Protein AF-A0A1I6RYQ3-F1 (afdb_monomer_lite)

Foldseek 3Di:
DKEWEWEAEPVVGWIFTADIDDDDPDPVLVVLLVVLVVVRHRPTDDDDDCPLVVSCVSSVHDSVRYDYDYDYDHDD

Organism: NCBI:txid306541

pLDDT: mean 93.82, std 6.18, range [56.81, 97.69]

Structure (mmCIF, N/CA/C/O backbone):
data_AF-A0A1I6RYQ3-F1
#
_entry.id   AF-A0A1I6RYQ3-F1
#
loop_
_atom_site.group_PDB
_atom_site.id
_atom_site.type_symbol
_atom_site.label_atom_id
_atom_site.label_alt_id
_atom_site.label_comp_id
_atom_site.label_asym_id
_atom_site.label_entity_id
_atom_site.label_seq_id
_atom_site.pdbx_PDB_ins_code
_atom_site.Cartn_x
_atom_site.Cartn_y
_atom_site.Cartn_z
_atom_site.o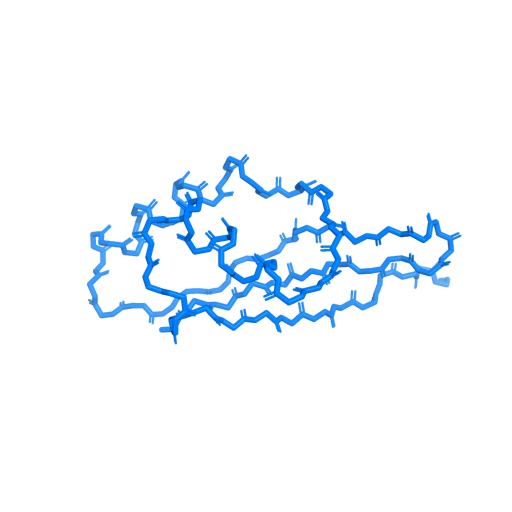ccupancy
_atom_site.B_iso_or_equiv
_atom_site.auth_seq_id
_atom_site.auth_comp_id
_atom_site.auth_asym_id
_atom_site.auth_atom_id
_atom_site.pdbx_PDB_model_num
ATOM 1 N N . MET A 1 1 ? -7.364 10.469 2.438 1.00 91.25 1 MET A N 1
ATOM 2 C CA . MET A 1 1 ? -6.689 9.899 1.264 1.00 91.25 1 MET A CA 1
ATOM 3 C C . MET A 1 1 ? -5.445 9.159 1.723 1.00 91.25 1 MET A C 1
ATOM 5 O O . MET A 1 1 ? -4.869 9.558 2.730 1.00 91.25 1 MET A O 1
ATOM 9 N N . ILE A 1 2 ? -5.064 8.089 1.030 1.00 96.31 2 ILE A N 1
ATOM 10 C CA . ILE A 1 2 ? -3.814 7.352 1.231 1.00 96.31 2 ILE A CA 1
ATOM 11 C C . ILE A 1 2 ? -3.033 7.463 -0.073 1.00 96.31 2 ILE A C 1
ATOM 13 O O . ILE A 1 2 ? -3.475 6.949 -1.095 1.00 96.31 2 ILE A O 1
ATOM 17 N N . ARG A 1 3 ? -1.887 8.128 -0.039 1.00 97.38 3 ARG A N 1
ATOM 18 C CA . ARG A 1 3 ? -1.000 8.302 -1.183 1.00 97.38 3 ARG A CA 1
ATOM 19 C C . ARG A 1 3 ? 0.265 7.491 -0.955 1.00 97.38 3 ARG A C 1
ATOM 21 O O . ARG A 1 3 ? 0.882 7.586 0.105 1.00 97.38 3 ARG A O 1
ATOM 28 N N . ILE A 1 4 ? 0.635 6.672 -1.929 1.00 96.88 4 ILE A N 1
ATOM 29 C CA . ILE A 1 4 ? 1.809 5.805 -1.838 1.00 96.88 4 ILE A CA 1
ATOM 30 C C . ILE A 1 4 ? 2.728 6.109 -3.004 1.00 96.88 4 ILE A C 1
ATOM 32 O O . ILE A 1 4 ? 2.310 6.050 -4.159 1.00 96.88 4 ILE A O 1
ATOM 36 N N . ILE A 1 5 ? 3.978 6.413 -2.674 1.00 96.81 5 ILE A N 1
ATOM 37 C CA . ILE A 1 5 ? 5.023 6.658 -3.657 1.00 96.81 5 ILE A CA 1
ATOM 38 C C . ILE A 1 5 ? 5.716 5.338 -3.970 1.00 96.81 5 ILE A C 1
ATOM 40 O O . ILE A 1 5 ? 6.030 4.541 -3.076 1.00 96.81 5 ILE A O 1
ATOM 44 N N . ILE A 1 6 ? 5.907 5.102 -5.260 1.00 96.50 6 ILE A N 1
ATOM 45 C CA . ILE A 1 6 ? 6.673 3.999 -5.809 1.00 96.50 6 ILE A CA 1
ATOM 46 C C . ILE A 1 6 ? 7.905 4.601 -6.474 1.00 96.50 6 ILE A C 1
ATOM 48 O O . ILE A 1 6 ? 7.786 5.326 -7.454 1.00 96.50 6 ILE A O 1
ATOM 52 N N . ASP A 1 7 ? 9.083 4.279 -5.969 1.00 95.62 7 ASP A N 1
ATOM 53 C CA . ASP A 1 7 ? 10.329 4.608 -6.647 1.00 95.62 7 ASP A CA 1
ATOM 54 C C . ASP A 1 7 ? 10.480 3.721 -7.883 1.00 95.62 7 ASP A C 1
ATOM 56 O O . ASP A 1 7 ? 10.237 2.512 -7.804 1.00 95.62 7 ASP A O 1
ATOM 60 N N . HIS A 1 8 ?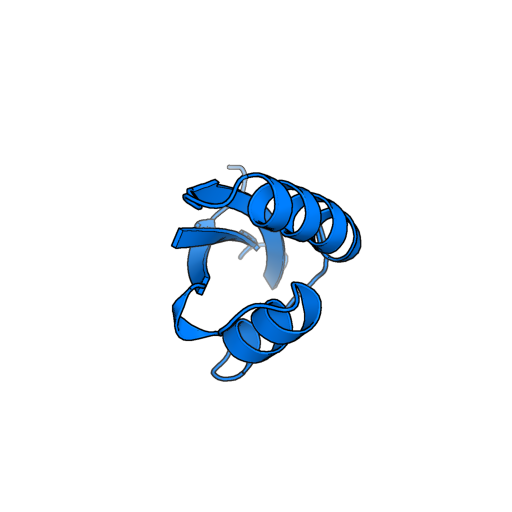 10.923 4.300 -8.992 1.00 95.00 8 HIS A N 1
ATOM 61 C CA . HIS A 1 8 ? 11.348 3.590 -10.189 1.00 95.00 8 HIS A CA 1
ATOM 62 C C . HIS A 1 8 ? 12.803 3.936 -10.507 1.00 95.00 8 HIS A C 1
ATOM 64 O O . HIS A 1 8 ? 13.142 5.113 -10.640 1.00 95.00 8 HIS A O 1
ATOM 70 N N . SER A 1 9 ? 13.648 2.915 -10.636 1.00 93.44 9 SER A N 1
ATOM 71 C CA . SER A 1 9 ? 14.972 3.051 -11.244 1.00 93.44 9 SER A CA 1
ATOM 72 C C . SER A 1 9 ? 14.923 2.472 -12.651 1.00 93.44 9 SER A C 1
ATOM 74 O O . SER A 1 9 ? 14.614 1.289 -12.803 1.00 93.44 9 SER A O 1
ATOM 76 N N . TYR A 1 10 ? 15.211 3.287 -13.667 1.00 87.62 10 TYR A N 1
ATOM 77 C CA . TYR A 1 10 ? 15.367 2.832 -15.046 1.00 87.62 10 TYR A CA 1
ATOM 78 C C . TYR A 1 10 ? 16.740 2.197 -15.279 1.00 87.62 10 TYR A C 1
ATOM 80 O O . TYR A 1 10 ? 16.858 1.369 -16.181 1.00 87.62 10 TYR A O 1
ATOM 88 N N . GLU A 1 11 ? 17.766 2.559 -14.495 1.00 89.31 11 GLU A N 1
ATOM 89 C CA . GLU A 1 11 ? 19.091 1.927 -14.591 1.00 89.31 11 GLU A CA 1
ATOM 90 C C . GLU A 1 11 ? 19.020 0.439 -14.224 1.00 89.31 11 GLU A C 1
ATOM 92 O O . GLU A 1 11 ? 19.491 -0.414 -14.979 1.00 89.31 11 GLU A O 1
ATOM 97 N N . ASP A 1 12 ? 18.370 0.133 -13.100 1.00 88.25 12 ASP A N 1
ATOM 98 C CA . ASP A 1 12 ? 18.242 -1.228 -12.572 1.00 88.25 12 ASP A CA 1
ATOM 99 C C . ASP A 1 12 ? 16.898 -1.910 -12.931 1.00 88.25 12 ASP A C 1
ATOM 101 O O . ASP A 1 12 ? 16.683 -3.068 -12.564 1.00 88.25 12 ASP A O 1
ATOM 105 N N . ASP A 1 13 ? 15.991 -1.208 -13.623 1.00 91.38 13 ASP A N 1
ATOM 106 C CA . ASP A 1 13 ? 14.646 -1.657 -14.043 1.00 91.38 13 ASP A CA 1
ATOM 107 C C . ASP A 1 13 ? 13.817 -2.279 -12.897 1.00 91.38 13 ASP A C 1
ATOM 109 O O . ASP A 1 13 ? 13.375 -3.434 -12.948 1.00 91.38 13 ASP A O 1
ATOM 113 N N . TYR A 1 14 ? 13.609 -1.519 -11.813 1.00 94.00 14 TYR A N 1
ATOM 114 C CA . TYR A 1 14 ? 12.773 -1.965 -10.692 1.00 94.00 14 TYR A CA 1
ATOM 115 C C . TYR A 1 14 ? 11.862 -0.885 -10.121 1.00 94.00 14 TYR A C 1
ATOM 117 O O . TYR A 1 14 ? 12.182 0.301 -10.098 1.00 94.00 14 TYR A O 1
ATOM 125 N N . PHE A 1 15 ? 10.741 -1.345 -9.558 1.00 96.00 15 PHE A N 1
ATOM 126 C CA . PHE A 1 15 ? 9.782 -0.523 -8.829 1.00 96.00 15 PHE A CA 1
ATOM 127 C C . PHE A 1 15 ? 9.738 -0.924 -7.358 1.00 96.00 15 PHE A C 1
ATOM 129 O O . PHE A 1 15 ? 9.653 -2.114 -7.033 1.00 96.00 15 PHE A O 1
ATOM 136 N N . ARG A 1 16 ? 9.733 0.054 -6.455 1.00 96.38 16 ARG A N 1
ATOM 137 C CA . ARG A 1 16 ? 9.766 -0.179 -5.008 1.00 96.38 16 ARG A CA 1
ATOM 138 C C . ARG A 1 16 ? 8.827 0.760 -4.268 1.00 96.38 16 ARG A C 1
ATOM 140 O O . ARG A 1 16 ? 8.860 1.958 -4.487 1.00 96.38 16 ARG A O 1
ATOM 147 N N . ILE A 1 17 ? 8.035 0.239 -3.334 1.00 96.56 17 ILE A N 1
ATOM 148 C CA . ILE A 1 17 ? 7.228 1.087 -2.441 1.00 96.56 17 ILE A CA 1
ATOM 149 C C . ILE A 1 17 ? 8.168 1.884 -1.531 1.00 96.56 17 ILE A C 1
ATOM 151 O O . ILE A 1 17 ? 8.920 1.279 -0.768 1.00 96.56 17 ILE A O 1
ATOM 155 N N . SER A 1 18 ? 8.107 3.211 -1.568 1.00 95.12 18 SER A N 1
ATOM 156 C CA . SER A 1 18 ? 9.070 4.063 -0.865 1.00 95.12 18 SER A CA 1
ATOM 157 C C . SER A 1 18 ? 8.454 4.899 0.240 1.00 95.12 18 SER A C 1
ATOM 159 O O . SER A 1 18 ? 9.002 4.943 1.339 1.00 95.12 18 SER A O 1
ATOM 161 N N . HIS A 1 19 ? 7.304 5.521 -0.017 1.00 95.56 19 HIS A N 1
ATOM 162 C CA . HIS A 1 19 ? 6.718 6.474 0.916 1.00 95.56 19 HIS A CA 1
ATOM 163 C C . HIS A 1 19 ? 5.206 6.310 1.068 1.00 95.56 19 HIS A C 1
ATOM 165 O O . HIS A 1 19 ? 4.510 5.873 0.152 1.00 95.56 19 HIS A O 1
ATOM 171 N N . LEU A 1 20 ? 4.707 6.694 2.243 1.00 96.69 20 LEU A N 1
ATOM 172 C CA . LEU A 1 20 ? 3.290 6.762 2.577 1.00 96.69 20 LEU A CA 1
ATOM 173 C C . LEU A 1 20 ? 2.967 8.159 3.094 1.00 96.69 20 LEU A C 1
ATOM 175 O O . LEU A 1 20 ? 3.400 8.532 4.188 1.00 96.69 20 LEU A O 1
ATOM 179 N N . ASP A 1 21 ? 2.103 8.857 2.369 1.00 96.00 21 ASP A N 1
ATOM 180 C CA . ASP A 1 21 ? 1.393 10.023 2.874 1.00 96.00 21 ASP A CA 1
ATOM 181 C C . ASP A 1 21 ? -0.072 9.649 3.128 1.00 96.00 21 ASP A C 1
ATOM 183 O O . ASP A 1 21 ? -0.722 8.965 2.337 1.00 96.00 21 ASP A O 1
ATOM 187 N N . ILE A 1 22 ? -0.597 10.025 4.286 1.00 94.25 22 ILE A N 1
ATOM 188 C CA . ILE A 1 22 ? -1.937 9.629 4.703 1.00 94.25 22 ILE A CA 1
ATOM 189 C C . ILE A 1 22 ? -2.611 10.760 5.460 1.00 94.25 22 ILE A C 1
ATOM 191 O O . ILE A 1 22 ? -2.117 11.246 6.475 1.00 94.25 22 ILE A O 1
ATOM 195 N N . ASP A 1 23 ? -3.795 11.108 4.973 1.00 93.00 23 ASP A N 1
ATOM 196 C CA . ASP A 1 23 ? -4.686 12.085 5.579 1.00 93.00 23 ASP A CA 1
ATOM 197 C C . ASP A 1 23 ? -6.074 11.459 5.740 1.00 93.00 23 ASP A C 1
ATOM 199 O O . ASP A 1 23 ? -6.917 11.487 4.836 1.00 93.00 23 ASP A O 1
ATOM 203 N N . LEU A 1 24 ? -6.299 10.801 6.877 1.00 92.75 24 LEU A N 1
ATOM 204 C CA . LEU A 1 24 ? -7.606 10.270 7.257 1.00 92.75 24 LEU A CA 1
ATOM 205 C C . LEU A 1 24 ? -8.166 11.065 8.438 1.00 92.75 24 LEU A C 1
ATOM 207 O O . LEU A 1 24 ? -7.455 11.431 9.374 1.00 92.75 24 LEU A O 1
ATOM 211 N N . LYS A 1 25 ? -9.485 11.294 8.415 1.00 93.25 25 LYS A N 1
ATOM 212 C CA . LYS A 1 25 ? -10.203 11.928 9.533 1.00 93.25 25 LYS A CA 1
ATOM 213 C C . LYS A 1 25 ? -10.171 11.057 10.791 1.00 93.25 25 LYS A C 1
ATOM 215 O O . LYS A 1 25 ? -10.093 11.581 11.897 1.00 93.25 25 LYS A O 1
ATOM 220 N N . ASP A 1 26 ? -10.234 9.740 10.606 1.00 94.19 26 ASP A N 1
ATOM 221 C CA . ASP A 1 26 ? -10.119 8.751 11.674 1.00 94.19 26 ASP A CA 1
ATOM 222 C C . ASP A 1 26 ? -8.640 8.483 11.987 1.00 94.19 26 ASP A C 1
ATOM 224 O O . ASP A 1 26 ? -7.921 7.854 11.205 1.00 94.19 26 ASP A O 1
ATOM 228 N N . LYS A 1 27 ? -8.193 8.976 13.145 1.00 94.12 27 LYS A N 1
ATOM 229 C CA . LYS A 1 27 ? -6.798 8.881 13.589 1.00 94.12 27 LYS A CA 1
ATOM 230 C C . LYS A 1 27 ? -6.406 7.493 14.084 1.00 94.12 27 LYS A C 1
ATOM 232 O O . LYS A 1 27 ? -5.224 7.155 14.029 1.00 94.12 27 LYS A O 1
ATOM 237 N N . GLU A 1 28 ? -7.360 6.684 14.534 1.00 95.44 28 GLU A N 1
ATOM 238 C CA . GLU A 1 28 ? -7.086 5.295 14.896 1.00 95.44 28 GLU A CA 1
ATOM 239 C C . GLU A 1 28 ? -6.827 4.479 13.631 1.00 95.44 28 GLU A C 1
ATOM 241 O O . GLU A 1 28 ? -5.777 3.842 13.513 1.00 95.44 28 GLU A O 1
ATOM 246 N N . LYS A 1 29 ? -7.702 4.613 12.624 1.00 94.62 29 LYS A N 1
ATOM 247 C CA . LYS A 1 29 ? -7.498 3.969 11.322 1.00 94.62 29 LYS A CA 1
ATOM 248 C C . LYS A 1 29 ? -6.210 4.438 10.647 1.00 94.62 29 LYS A C 1
ATOM 250 O O . LYS A 1 29 ? -5.481 3.613 10.101 1.00 94.62 29 LYS A O 1
ATOM 255 N N . GLU A 1 30 ? -5.892 5.734 10.713 1.00 95.88 30 GLU A N 1
ATOM 256 C CA . GLU A 1 30 ? -4.628 6.273 10.191 1.00 95.88 30 GLU A CA 1
ATOM 257 C C . GLU A 1 30 ? -3.417 5.558 10.806 1.00 95.88 30 GLU A C 1
ATOM 259 O O . GLU A 1 30 ? -2.524 5.098 10.090 1.00 95.88 30 GLU A O 1
ATOM 264 N N . LYS A 1 31 ? -3.409 5.408 12.136 1.00 96.56 31 LYS A N 1
ATOM 265 C CA . LYS A 1 31 ? -2.337 4.721 12.858 1.00 96.56 31 LYS A CA 1
ATOM 266 C C . LYS A 1 31 ? -2.219 3.256 12.436 1.00 96.56 31 LYS A C 1
ATOM 268 O O . LYS A 1 31 ? -1.109 2.790 12.189 1.00 96.56 31 LYS A O 1
ATOM 273 N N . GLU A 1 32 ? -3.332 2.534 12.319 1.00 96.75 32 GLU A N 1
ATOM 274 C CA . GLU A 1 32 ? -3.304 1.141 11.861 1.00 96.75 32 GLU A CA 1
ATOM 275 C C . GLU A 1 32 ? -2.726 0.996 10.451 1.00 96.75 32 GLU A C 1
ATOM 277 O O . GLU A 1 32 ? -1.933 0.088 10.197 1.00 96.75 32 GLU A O 1
ATOM 282 N N . VAL A 1 33 ? -3.119 1.879 9.528 1.00 97.31 33 VAL A N 1
ATOM 283 C CA . VAL A 1 33 ? -2.620 1.859 8.148 1.00 97.31 33 VAL A CA 1
ATOM 284 C C . VAL A 1 33 ? -1.114 2.101 8.127 1.00 97.31 33 VAL A C 1
ATOM 286 O O . VAL A 1 33 ? -0.402 1.360 7.452 1.00 97.31 33 VAL A O 1
ATOM 289 N N . ARG A 1 34 ? -0.607 3.055 8.921 1.00 97.31 34 ARG A N 1
ATOM 290 C CA . ARG A 1 34 ? 0.840 3.293 9.057 1.00 97.31 34 ARG A CA 1
ATOM 291 C C . ARG A 1 34 ? 1.579 2.056 9.574 1.00 97.31 34 ARG A C 1
ATOM 293 O O . ARG A 1 34 ? 2.621 1.703 9.033 1.00 97.31 34 ARG A O 1
ATOM 300 N N . GLU A 1 35 ? 1.043 1.356 10.574 1.00 97.56 35 GLU A N 1
ATOM 301 C CA . GLU A 1 35 ? 1.667 0.122 11.083 1.00 97.56 35 GLU A CA 1
ATOM 302 C C . GLU A 1 35 ? 1.620 -1.036 10.074 1.00 97.56 35 GLU A C 1
ATOM 304 O O . GLU A 1 35 ? 2.571 -1.813 9.974 1.00 97.56 35 GLU A O 1
ATOM 309 N N . ARG A 1 36 ? 0.538 -1.162 9.294 1.00 97.56 36 ARG A N 1
ATOM 310 C CA . ARG A 1 36 ? 0.456 -2.149 8.205 1.00 97.56 36 ARG A CA 1
ATOM 311 C C . ARG A 1 36 ? 1.435 -1.816 7.077 1.00 97.56 36 ARG A C 1
ATOM 313 O O . ARG A 1 36 ? 2.069 -2.729 6.553 1.00 97.56 36 ARG A O 1
ATOM 320 N N . PHE A 1 37 ? 1.603 -0.535 6.752 1.00 97.69 37 PHE A N 1
ATOM 321 C CA . PHE A 1 37 ? 2.496 -0.076 5.691 1.00 97.69 37 PHE A CA 1
ATOM 322 C C . PHE A 1 37 ? 3.957 -0.442 5.941 1.00 97.69 37 PHE A C 1
ATOM 324 O O . PHE A 1 37 ? 4.610 -0.915 5.020 1.00 97.69 37 PHE A O 1
ATOM 331 N N . LYS A 1 38 ? 4.445 -0.368 7.186 1.00 97.06 38 LYS A N 1
ATOM 332 C CA . LYS A 1 38 ? 5.818 -0.791 7.542 1.00 97.06 38 LYS A CA 1
ATOM 333 C C . LYS A 1 38 ? 6.168 -2.221 7.110 1.00 97.06 38 LYS A C 1
ATOM 335 O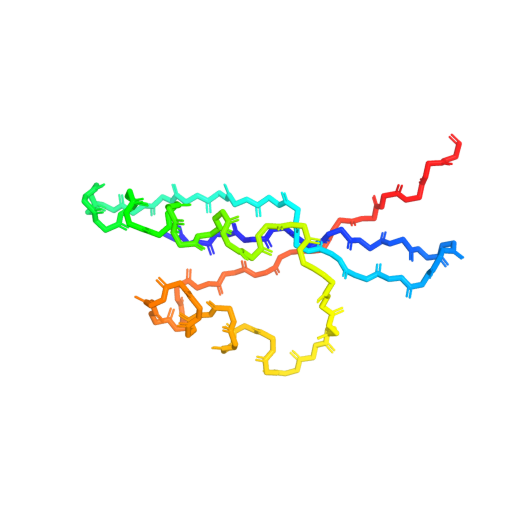 O . LYS A 1 38 ? 7.336 -2.563 6.998 1.00 97.06 38 LYS A O 1
ATOM 340 N N . LYS A 1 39 ? 5.169 -3.088 6.901 1.00 96.38 39 LYS A N 1
ATOM 341 C CA . LYS A 1 39 ? 5.374 -4.476 6.448 1.00 96.38 39 LYS A CA 1
ATOM 342 C C . LYS A 1 39 ? 5.599 -4.598 4.943 1.00 96.38 39 LYS A C 1
ATOM 344 O O . LYS A 1 39 ? 6.038 -5.649 4.491 1.00 96.38 39 LYS A O 1
ATOM 349 N N . ILE A 1 40 ? 5.217 -3.576 4.184 1.00 96.06 40 ILE A N 1
ATOM 350 C CA . ILE A 1 40 ? 5.297 -3.539 2.721 1.00 96.06 40 ILE A CA 1
ATOM 351 C C . ILE A 1 40 ? 6.179 -2.396 2.207 1.00 96.06 40 ILE A C 1
ATOM 353 O O . ILE A 1 40 ? 6.517 -2.376 1.028 1.00 96.06 40 ILE A O 1
ATOM 357 N N . GLU A 1 41 ? 6.578 -1.468 3.074 1.00 96.00 41 GLU A N 1
ATOM 358 C CA . GLU A 1 41 ? 7.601 -0.464 2.797 1.00 96.00 41 GLU A CA 1
ATOM 359 C C . GLU A 1 41 ? 8.871 -1.143 2.261 1.00 96.00 41 GLU A C 1
ATOM 361 O O . GLU A 1 41 ? 9.239 -2.233 2.703 1.00 96.00 41 GLU A O 1
ATOM 366 N N . GLN A 1 42 ? 9.514 -0.531 1.266 1.00 94.50 42 GLN A N 1
ATOM 367 C CA . GLN A 1 42 ? 10.675 -1.063 0.541 1.00 94.50 42 GLN A CA 1
ATOM 368 C C . GLN A 1 42 ? 10.427 -2.360 -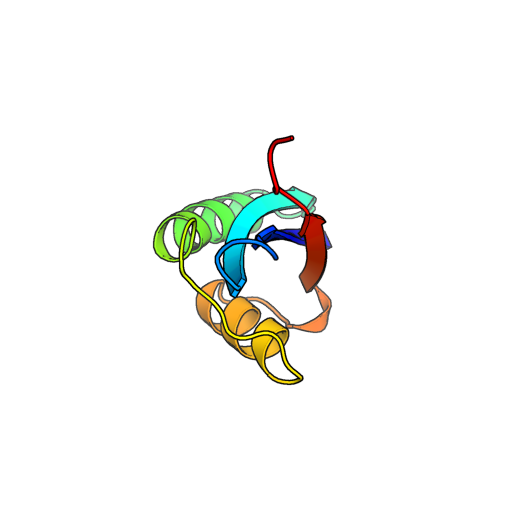0.248 1.00 94.50 42 GLN A C 1
ATOM 370 O O . GLN A 1 42 ? 11.363 -2.916 -0.825 1.00 94.50 42 GLN A O 1
ATOM 375 N N . SER A 1 43 ? 9.189 -2.858 -0.324 1.00 96.00 43 SER A N 1
ATOM 376 C CA . SER A 1 43 ? 8.893 -4.045 -1.128 1.00 96.00 43 SER A CA 1
ATOM 377 C C . SER A 1 43 ? 8.993 -3.735 -2.616 1.00 96.00 43 SER A C 1
ATOM 379 O O . SER A 1 43 ? 8.438 -2.741 -3.094 1.00 96.00 43 SER A O 1
ATOM 381 N N . LEU A 1 44 ? 9.643 -4.639 -3.350 1.00 95.94 44 LEU A N 1
ATOM 382 C CA . LEU A 1 44 ? 9.619 -4.634 -4.806 1.00 95.94 44 LEU A CA 1
ATOM 383 C C . LEU A 1 44 ? 8.214 -4.955 -5.306 1.00 95.94 44 LEU A C 1
ATOM 385 O O . LEU A 1 44 ? 7.540 -5.870 -4.815 1.00 95.94 44 LEU A O 1
ATOM 389 N N . VAL A 1 45 ? 7.777 -4.201 -6.302 1.00 95.62 45 VAL A N 1
ATOM 390 C CA . VAL A 1 45 ? 6.459 -4.341 -6.907 1.00 95.62 45 VAL A CA 1
ATOM 391 C C . VAL A 1 45 ? 6.577 -4.441 -8.414 1.00 95.62 45 VAL A C 1
ATOM 393 O O . VAL A 1 45 ? 7.552 -4.020 -9.018 1.00 95.62 45 VAL A O 1
ATOM 396 N N . ILE A 1 46 ? 5.553 -5.028 -9.024 1.00 93.44 46 ILE A N 1
ATOM 397 C CA . ILE A 1 46 ? 5.390 -5.017 -10.473 1.00 93.44 46 ILE A CA 1
ATOM 398 C C . ILE A 1 46 ? 4.224 -4.069 -10.747 1.00 93.44 46 ILE A C 1
ATOM 400 O O . ILE A 1 46 ? 3.118 -4.338 -10.248 1.00 93.44 46 ILE A O 1
ATOM 404 N N . PRO A 1 47 ? 4.440 -2.965 -11.482 1.00 89.94 47 PRO A N 1
ATOM 405 C CA . PRO A 1 47 ? 3.366 -2.054 -11.837 1.00 89.94 47 PRO A CA 1
ATOM 406 C C . PRO A 1 47 ? 2.317 -2.783 -12.676 1.00 89.94 47 PRO A C 1
ATOM 408 O O . PRO A 1 47 ? 2.607 -3.689 -13.458 1.00 89.94 47 PRO A O 1
ATOM 411 N N . GLY A 1 48 ? 1.056 -2.407 -12.493 1.00 90.19 48 GLY A N 1
ATOM 412 C CA . GLY A 1 48 ? -0.034 -2.985 -13.264 1.00 90.19 48 GLY A CA 1
ATOM 413 C C . GLY A 1 48 ? -1.392 -2.825 -12.605 1.00 90.19 48 GLY A C 1
ATOM 414 O O . GLY A 1 48 ? -1.522 -2.379 -11.466 1.00 90.19 48 GLY A O 1
ATOM 415 N N . ARG A 1 49 ? -2.425 -3.265 -13.329 1.00 88.06 49 ARG A N 1
ATOM 416 C CA . ARG A 1 49 ? -3.843 -3.053 -12.991 1.00 88.06 49 ARG A CA 1
ATOM 417 C C . ARG A 1 49 ? -4.254 -3.529 -11.593 1.00 88.06 49 ARG A C 1
ATOM 419 O O . ARG A 1 49 ? -5.244 -3.054 -11.054 1.00 88.06 49 ARG A O 1
ATOM 426 N N . PHE A 1 50 ? -3.527 -4.485 -11.018 1.00 93.88 50 PHE A N 1
ATOM 427 C CA . PHE A 1 50 ? -3.847 -5.078 -9.718 1.00 93.88 50 PHE A CA 1
ATOM 428 C C . PHE A 1 50 ? -2.988 -4.557 -8.566 1.00 93.88 50 PHE A C 1
ATOM 430 O O . PHE A 1 50 ? -3.201 -4.986 -7.432 1.00 93.88 50 PHE A O 1
ATOM 437 N N . LEU A 1 51 ? -2.023 -3.670 -8.824 1.00 94.56 51 LEU A N 1
ATOM 438 C CA . LEU A 1 51 ? -1.114 -3.192 -7.787 1.00 94.56 51 LEU A CA 1
ATOM 439 C C . LEU A 1 51 ? -1.874 -2.447 -6.684 1.00 94.56 51 LEU A C 1
ATOM 441 O O . LEU A 1 51 ? -1.777 -2.836 -5.521 1.00 94.56 51 LEU A O 1
ATOM 445 N N . THR A 1 52 ? -2.723 -1.485 -7.053 1.00 96.19 52 THR A N 1
ATOM 446 C CA . THR A 1 52 ? -3.576 -0.738 -6.114 1.00 96.19 52 THR A CA 1
ATOM 447 C C . THR A 1 52 ? -4.414 -1.673 -5.248 1.00 96.19 52 THR A C 1
ATOM 449 O O . THR A 1 52 ? -4.386 -1.579 -4.026 1.00 96.19 52 THR A O 1
ATOM 452 N N . LYS A 1 53 ? -5.069 -2.669 -5.858 1.00 96.38 53 LYS A N 1
ATOM 453 C CA . LYS A 1 53 ? -5.879 -3.664 -5.142 1.00 96.38 53 LYS A CA 1
ATOM 454 C C . LYS A 1 53 ? -5.060 -4.509 -4.161 1.00 96.38 53 LYS A C 1
ATOM 456 O O . LYS A 1 53 ? -5.527 -4.830 -3.068 1.00 96.38 53 LYS A O 1
ATOM 461 N N . ARG A 1 54 ? -3.840 -4.905 -4.540 1.00 95.94 54 ARG A N 1
ATOM 462 C CA . ARG A 1 54 ? -2.934 -5.669 -3.665 1.00 95.94 54 ARG A CA 1
ATOM 463 C C . ARG A 1 54 ? -2.493 -4.838 -2.466 1.00 95.94 54 ARG A C 1
ATOM 465 O O . ARG A 1 54 ? -2.496 -5.358 -1.353 1.00 95.94 54 ARG A O 1
ATOM 472 N N . ILE A 1 55 ? -2.155 -3.572 -2.689 1.00 96.50 55 ILE A N 1
ATOM 473 C CA . ILE A 1 55 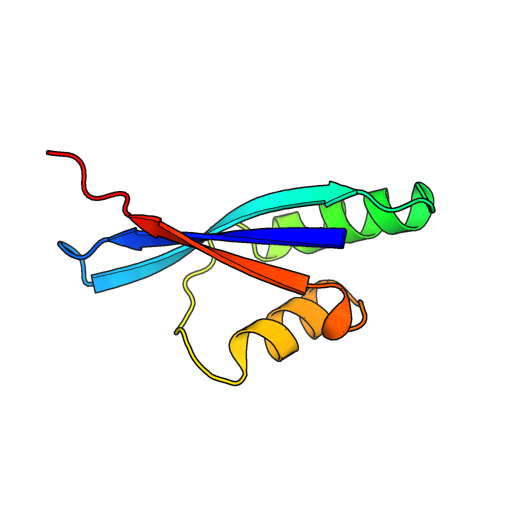? -1.759 -2.650 -1.626 1.00 96.50 55 ILE A CA 1
ATOM 474 C C . ILE A 1 55 ? -2.954 -2.349 -0.709 1.00 96.50 55 ILE A C 1
ATOM 476 O O . ILE A 1 55 ? -2.818 -2.452 0.506 1.00 96.50 55 ILE A O 1
ATOM 480 N N . ALA A 1 56 ? -4.145 -2.108 -1.264 1.00 96.94 56 ALA A N 1
ATOM 481 C CA . ALA A 1 56 ? -5.383 -1.913 -0.502 1.00 96.94 56 ALA A CA 1
ATOM 482 C C . ALA A 1 56 ? -5.673 -3.091 0.427 1.00 96.94 56 ALA A C 1
ATOM 484 O O . ALA A 1 56 ? -5.917 -2.915 1.620 1.00 96.94 56 ALA A O 1
ATOM 485 N N . LYS A 1 57 ? -5.526 -4.313 -0.094 1.00 97.44 57 LYS A N 1
ATOM 486 C CA . LYS A 1 57 ? -5.645 -5.534 0.703 1.00 97.44 57 LYS A CA 1
ATOM 487 C C . LYS A 1 57 ? -4.576 -5.633 1.798 1.00 97.44 57 LYS A C 1
ATOM 489 O O . LYS A 1 57 ? -4.888 -6.087 2.892 1.00 97.44 57 LYS A O 1
ATOM 494 N N . ALA A 1 58 ? -3.332 -5.241 1.521 1.00 96.69 58 ALA A N 1
ATOM 495 C CA . ALA A 1 58 ? -2.253 -5.268 2.512 1.00 96.69 58 ALA A CA 1
ATOM 496 C C . ALA A 1 58 ? -2.467 -4.246 3.644 1.00 96.69 58 ALA A C 1
ATOM 498 O O . ALA A 1 58 ? -2.137 -4.520 4.798 1.00 96.69 58 ALA A O 1
ATOM 499 N N . LEU A 1 59 ? -3.048 -3.091 3.316 1.00 96.62 59 LEU A N 1
ATOM 500 C CA . LEU A 1 59 ? -3.348 -2.012 4.257 1.00 96.62 59 LEU A CA 1
ATOM 501 C C . LEU A 1 59 ? -4.721 -2.145 4.932 1.00 96.62 59 LEU A C 1
ATOM 503 O O . LEU A 1 59 ? -4.997 -1.402 5.875 1.00 96.62 59 LEU A O 1
ATOM 507 N N . ASP A 1 60 ? -5.540 -3.109 4.503 1.00 96.44 60 ASP A N 1
ATOM 508 C CA . ASP A 1 60 ? -6.911 -3.329 4.977 1.00 96.44 60 ASP A CA 1
ATOM 509 C C . ASP A 1 60 ? -7.785 -2.069 4.833 1.00 96.44 60 ASP A C 1
ATOM 511 O O . ASP A 1 60 ? -8.381 -1.553 5.786 1.00 96.44 60 ASP A O 1
ATOM 515 N N . VAL A 1 61 ? -7.794 -1.525 3.616 1.00 96.31 61 VAL A N 1
ATOM 516 C CA . VAL A 1 61 ? -8.550 -0.328 3.226 1.00 96.31 61 VAL A CA 1
ATOM 517 C C . VAL A 1 61 ? -9.257 -0.545 1.893 1.00 96.31 61 VAL A C 1
ATOM 519 O O . VAL A 1 61 ? -8.917 -1.451 1.132 1.00 96.31 61 VAL A O 1
ATOM 522 N N . ASP A 1 62 ? -10.243 0.301 1.608 1.00 95.88 62 ASP A N 1
ATOM 523 C CA . ASP A 1 62 ? -10.887 0.354 0.297 1.00 95.88 62 ASP A CA 1
ATOM 524 C C . ASP A 1 62 ? -9.888 0.841 -0.770 1.00 95.88 62 ASP A C 1
ATOM 526 O O . ASP A 1 62 ? -9.125 1.780 -0.530 1.00 95.88 62 ASP A O 1
ATOM 530 N N . GLU A 1 63 ? -9.880 0.209 -1.947 1.00 95.50 63 GLU A N 1
ATOM 531 C CA . GLU A 1 63 ? -8.953 0.557 -3.032 1.00 95.50 63 GLU A CA 1
ATOM 532 C C . GLU A 1 63 ? -9.163 1.978 -3.570 1.00 95.50 63 GLU A C 1
ATOM 534 O O . GLU A 1 63 ? -8.203 2.595 -4.020 1.00 95.50 63 GLU A O 1
ATOM 539 N N . ASN A 1 64 ? -10.371 2.534 -3.440 1.00 95.56 64 ASN A N 1
ATOM 540 C CA . ASN A 1 64 ? -10.690 3.905 -3.847 1.00 95.56 64 ASN A CA 1
ATOM 541 C C . ASN A 1 64 ? -10.078 4.968 -2.923 1.00 95.56 64 ASN A C 1
ATOM 543 O O . ASN A 1 64 ? -10.143 6.157 -3.225 1.00 95.56 64 ASN A O 1
ATOM 547 N N . LEU A 1 65 ? -9.515 4.564 -1.780 1.00 95.56 65 LEU A N 1
ATOM 548 C CA . LEU A 1 65 ? -8.784 5.463 -0.887 1.00 95.56 65 LEU A CA 1
ATOM 549 C C . LEU A 1 65 ? -7.301 5.562 -1.241 1.00 95.56 65 LEU A C 1
ATOM 551 O O . LEU A 1 65 ? -6.620 6.392 -0.637 1.00 95.56 65 LEU A O 1
ATOM 555 N N . ILE A 1 66 ? -6.813 4.711 -2.152 1.00 96.25 66 ILE A N 1
ATOM 556 C CA . ILE A 1 66 ? -5.403 4.623 -2.517 1.00 96.25 66 ILE A CA 1
ATOM 557 C C . ILE A 1 66 ? -5.143 5.335 -3.836 1.00 96.25 66 ILE A C 1
ATOM 559 O O . ILE A 1 66 ? -5.690 4.983 -4.879 1.00 96.25 66 ILE A O 1
ATOM 563 N N . GLU A 1 67 ? -4.204 6.263 -3.777 1.00 95.88 67 GLU A N 1
ATOM 564 C CA . GLU A 1 67 ? -3.562 6.893 -4.918 1.00 95.88 67 GLU A CA 1
ATOM 565 C C . GLU A 1 67 ? -2.107 6.418 -4.979 1.00 95.88 67 GLU A C 1
ATOM 567 O O . GLU A 1 67 ? -1.415 6.372 -3.958 1.00 95.88 67 GLU A O 1
ATOM 572 N N . LEU A 1 68 ? -1.665 5.997 -6.164 1.00 95.81 68 LEU A N 1
ATOM 573 C CA . LEU A 1 68 ? -0.287 5.581 -6.402 1.00 95.81 68 LEU A CA 1
ATOM 574 C C . LEU A 1 68 ? 0.382 6.617 -7.287 1.00 95.81 68 LEU A C 1
ATOM 576 O O . LEU A 1 68 ? -0.126 6.900 -8.370 1.00 95.81 68 LEU A O 1
ATOM 580 N N . ASP A 1 69 ? 1.544 7.086 -6.859 1.00 95.25 69 ASP A N 1
ATOM 581 C CA . ASP A 1 69 ? 2.430 7.895 -7.680 1.00 95.25 69 ASP A CA 1
ATOM 582 C C . ASP A 1 69 ? 3.758 7.190 -7.868 1.00 95.25 69 ASP A C 1
ATOM 584 O O . ASP A 1 69 ? 4.152 6.334 -7.075 1.00 95.25 69 ASP A O 1
ATOM 588 N N . THR A 1 70 ? 4.438 7.527 -8.956 1.00 94.50 70 THR A N 1
ATOM 589 C CA . THR A 1 70 ? 5.755 6.985 -9.266 1.00 94.50 70 THR A CA 1
ATOM 590 C C . THR A 1 70 ? 6.758 8.122 -9.341 1.00 94.50 70 THR A C 1
ATOM 592 O O . THR A 1 70 ? 6.525 9.094 -10.056 1.00 94.50 70 THR A O 1
ATOM 595 N N . GLU A 1 71 ? 7.856 7.992 -8.604 1.00 94.56 71 GLU A N 1
ATOM 596 C CA . GLU A 1 71 ? 8.985 8.917 -8.635 1.00 94.56 71 GLU A CA 1
ATOM 597 C C . GLU A 1 71 ? 10.205 8.208 -9.220 1.00 94.56 71 GLU A C 1
ATOM 599 O O . GLU A 1 71 ? 10.501 7.063 -8.885 1.00 94.56 71 GLU A O 1
ATOM 604 N N . GLU A 1 72 ? 10.898 8.878 -10.132 1.00 92.00 72 GLU A N 1
ATOM 605 C CA . GLU A 1 72 ? 12.147 8.380 -10.700 1.00 92.00 72 GLU A CA 1
ATOM 606 C C . GLU A 1 72 ? 13.298 8.686 -9.742 1.00 92.00 72 GLU A C 1
ATOM 608 O O . GLU A 1 72 ? 13.426 9.817 -9.269 1.00 92.00 72 GLU A O 1
ATOM 613 N N . ILE A 1 73 ? 14.120 7.677 -9.450 1.00 89.56 73 ILE A N 1
ATOM 614 C CA . ILE A 1 73 ? 15.213 7.786 -8.473 1.00 89.56 73 ILE A CA 1
ATOM 615 C C . ILE A 1 73 ? 16.599 7.566 -9.073 1.00 89.56 73 ILE A C 1
ATOM 617 O O . ILE A 1 73 ? 17.558 7.445 -8.313 1.00 89.56 73 ILE A O 1
ATOM 621 N N . ASP A 1 74 ? 16.728 7.506 -10.399 1.00 78.38 74 ASP A N 1
ATOM 622 C CA . ASP A 1 74 ? 18.042 7.369 -11.023 1.00 78.38 74 ASP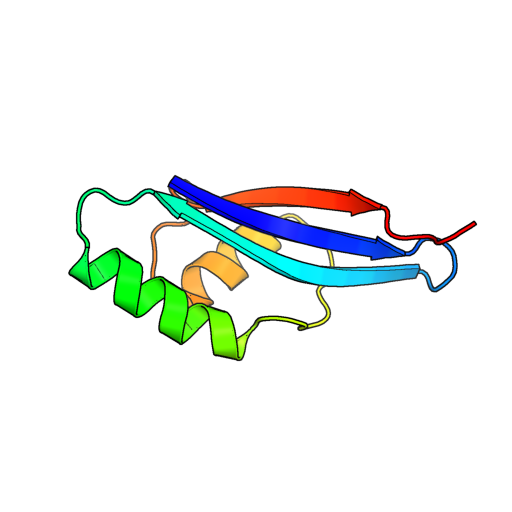 A CA 1
ATOM 623 C C . ASP A 1 74 ? 18.905 8.588 -10.667 1.00 78.38 74 ASP A C 1
ATOM 625 O O . ASP A 1 74 ? 18.613 9.739 -11.011 1.00 78.38 74 ASP A O 1
ATOM 629 N N . ILE A 1 75 ? 19.951 8.327 -9.885 1.00 65.81 75 ILE A N 1
ATOM 630 C CA . ILE A 1 75 ? 20.881 9.338 -9.398 1.00 65.81 75 ILE A CA 1
ATOM 631 C C . ILE A 1 75 ? 21.920 9.543 -10.500 1.00 65.81 75 ILE A C 1
ATOM 633 O O . ILE A 1 75 ? 22.801 8.706 -10.676 1.00 65.81 75 ILE A O 1
ATOM 637 N N . ASN A 1 76 ? 21.812 10.653 -11.235 1.00 56.81 76 ASN A N 1
ATOM 638 C CA . ASN A 1 76 ? 22.917 11.161 -12.062 1.00 56.81 76 ASN A CA 1
ATOM 639 C C . ASN A 1 76 ? 24.100 11.622 -11.201 1.00 56.81 76 ASN A C 1
ATOM 641 O O . ASN A 1 76 ? 23.855 12.275 -10.157 1.00 56.81 76 ASN A O 1
#

Secondary structure (DSSP, 8-state):
-EEEEEEEETTTTEEEEEEEEE--S-HHHHHHHHHHHTTTTT-EE--STTHHHHHHHHHTS-GGGEEEEEEE----

Sequence (76 aa):
MIRIIIDHSYEDDYFRISHLDIDLKDKEKEKEVRERFKKIEQSLVIPGRFLTKRIAKALDVDENLIELDTEEIDIN

Radius of gyration: 12.62 Å; chains: 1; bounding box: 34×18×30 Å